Protein AF-A0A3M2BGF7-F1 (afdb_monomer)

Secondary structure (DSSP, 8-state):
-EEHHHHHHH-TTS--TT-EE-SSTTSPPEE---EE-----S-SSSPPPSS-B-----S--SS-------SS-HHHHHHHHHHHHHHH-TT-------HHHHHHHHTHHHHHHHHHHHHHHHHHHHHHHT-

pLDDT: mean 88.35, std 8.19, range [64.38, 97.69]

Solvent-accessible surface area (backbone atoms only — not comparable to full-atom values): 8223 Å² total; per-residue (Å²): 55,31,18,47,57,27,32,47,72,76,23,70,92,51,62,42,60,76,28,75,50,57,95,47,95,90,47,73,77,42,66,24,81,39,75,41,80,70,55,63,78,91,33,94,90,48,77,55,61,56,77,39,79,53,74,84,88,82,81,76,66,95,73,80,87,87,86,83,89,73,92,59,59,68,72,61,47,52,50,52,51,52,52,56,46,43,74,74,42,70,86,61,86,82,88,83,77,52,73,69,54,55,56,52,58,76,46,44,68,62,51,52,54,50,51,50,51,50,51,52,49,50,51,50,53,54,56,50,74,77,101

Radius of gyration: 22.57 Å; Cα contacts (8 Å, |Δi|>4): 96; chains: 1; bounding box: 52×48×57 Å

Foldseek 3Di:
DWEPLQQCVVPVVHPQQQDWDDPDPPGDIDGRNDYDHFDDDPAPPDDGPNTDDDDDDPPPDPDDDDDDDDPDDPVVVQVVVVVVCCVVPVPDDDDDDDPVVVVCVRCVVVVVVVVVVVVVVVVVVVVVVVD

Structure (mmCIF, N/CA/C/O backbone):
data_AF-A0A3M2BGF7-F1
#
_entry.id   AF-A0A3M2BGF7-F1
#
loop_
_atom_site.group_PDB
_atom_site.id
_atom_site.type_symbol
_atom_site.label_atom_id
_atom_site.label_alt_id
_atom_site.label_comp_id
_atom_site.label_asym_id
_atom_site.label_entity_id
_atom_site.label_seq_id
_atom_site.pdbx_PDB_ins_code
_atom_site.Cartn_x
_atom_site.Cartn_y
_atom_site.Cartn_z
_atom_site.occupancy
_atom_site.B_iso_or_equiv
_atom_site.auth_seq_id
_atom_site.auth_comp_id
_atom_site.auth_asym_id
_atom_site.auth_atom_id
_atom_site.pdbx_PDB_model_num
ATOM 1 N N . MET A 1 1 ? -11.388 -13.557 1.288 1.00 93.81 1 MET A N 1
ATOM 2 C CA . MET A 1 1 ? -11.340 -13.629 -0.195 1.00 93.81 1 MET A CA 1
ATOM 3 C C . MET A 1 1 ? -9.955 -14.088 -0.621 1.00 93.81 1 MET A C 1
ATOM 5 O O . MET A 1 1 ? -9.031 -13.981 0.180 1.00 93.81 1 MET A O 1
ATOM 9 N N . VAL A 1 2 ? -9.800 -14.590 -1.844 1.00 94.50 2 VAL A N 1
ATOM 10 C CA . VAL A 1 2 ? -8.516 -15.092 -2.373 1.00 94.50 2 VAL A CA 1
ATOM 11 C C . VAL A 1 2 ? -8.189 -14.471 -3.730 1.00 94.50 2 VAL A C 1
ATOM 13 O O . VAL A 1 2 ? -9.103 -14.074 -4.452 1.00 94.50 2 VAL A O 1
ATOM 16 N N . GLY A 1 3 ? -6.905 -14.386 -4.077 1.00 94.50 3 GLY A N 1
ATOM 17 C CA . GLY A 1 3 ? -6.464 -14.001 -5.423 1.00 94.50 3 GLY A CA 1
ATOM 18 C C . GLY A 1 3 ? -6.814 -15.059 -6.477 1.00 94.50 3 GLY A C 1
ATOM 19 O O . GLY A 1 3 ? -6.994 -16.236 -6.156 1.00 94.50 3 GLY A O 1
ATOM 20 N N . ALA A 1 4 ? -6.910 -14.655 -7.741 1.00 92.94 4 ALA A N 1
ATOM 21 C CA . ALA A 1 4 ? -7.283 -15.525 -8.853 1.00 92.94 4 ALA A CA 1
ATOM 22 C C . ALA A 1 4 ? -6.248 -16.633 -9.108 1.00 92.94 4 ALA A C 1
ATOM 24 O O . ALA A 1 4 ? -6.626 -17.763 -9.419 1.00 92.94 4 ALA A O 1
ATOM 25 N N . SER A 1 5 ? -4.957 -16.337 -8.953 1.00 91.81 5 SER A N 1
ATOM 26 C CA . SER A 1 5 ? -3.891 -17.339 -9.049 1.00 91.81 5 SER A CA 1
ATOM 27 C C . SER A 1 5 ? -3.960 -18.338 -7.898 1.00 91.81 5 SER A C 1
ATOM 29 O O . SER A 1 5 ? -3.947 -19.541 -8.148 1.00 91.81 5 SER A O 1
ATOM 31 N N . ALA A 1 6 ? -4.179 -17.859 -6.670 1.00 92.81 6 ALA A N 1
ATOM 32 C CA . ALA A 1 6 ? -4.355 -18.718 -5.501 1.00 92.81 6 ALA A CA 1
ATOM 33 C C . ALA A 1 6 ? -5.584 -19.630 -5.637 1.00 92.81 6 ALA A C 1
ATOM 35 O O . ALA A 1 6 ? -5.527 -20.807 -5.293 1.00 92.81 6 ALA A O 1
ATOM 36 N N . ALA A 1 7 ? -6.687 -19.101 -6.177 1.00 94.19 7 ALA A N 1
ATOM 37 C CA . ALA A 1 7 ? -7.894 -19.874 -6.437 1.00 94.19 7 ALA A CA 1
ATOM 38 C C . ALA A 1 7 ? -7.634 -21.030 -7.414 1.00 94.19 7 ALA A C 1
ATOM 40 O O . ALA A 1 7 ? -8.056 -22.148 -7.145 1.00 94.19 7 ALA A O 1
ATOM 41 N N . ARG A 1 8 ? -6.919 -20.776 -8.519 1.00 92.50 8 ARG A N 1
ATOM 42 C CA . ARG A 1 8 ? -6.576 -21.810 -9.512 1.00 92.50 8 ARG A CA 1
ATOM 43 C C . ARG A 1 8 ? -5.612 -22.861 -8.969 1.00 92.50 8 ARG A C 1
ATOM 45 O O . ARG A 1 8 ? -5.719 -24.020 -9.341 1.00 92.50 8 ARG A O 1
ATOM 52 N N . GLU A 1 9 ? -4.666 -22.454 -8.131 1.00 92.06 9 GLU A N 1
ATOM 53 C CA . GLU A 1 9 ? -3.651 -23.357 -7.581 1.00 92.06 9 GLU A CA 1
ATOM 54 C C . GLU A 1 9 ? -4.229 -24.280 -6.499 1.00 92.06 9 GLU A C 1
ATOM 56 O O . GLU A 1 9 ? -3.961 -25.478 -6.499 1.00 92.06 9 GLU A O 1
ATOM 61 N N . LEU A 1 10 ? -5.056 -23.736 -5.601 1.00 92.12 10 LEU A N 1
ATOM 62 C CA . LEU A 1 10 ? -5.621 -24.477 -4.468 1.00 92.12 10 LEU A CA 1
ATOM 63 C C . LEU A 1 10 ? -6.927 -25.211 -4.813 1.00 92.12 10 LEU A C 1
ATOM 65 O O . LEU A 1 10 ? -7.246 -26.217 -4.183 1.00 92.12 10 LEU A O 1
ATOM 69 N N . TRP A 1 11 ? -7.674 -24.725 -5.808 1.00 94.62 11 TRP A N 1
ATOM 70 C CA . TRP A 1 11 ? -8.932 -25.312 -6.281 1.00 94.62 11 TRP A CA 1
ATOM 71 C C . TRP A 1 11 ? -8.931 -25.453 -7.815 1.00 94.62 11 TRP A C 1
ATOM 73 O O . TRP A 1 11 ? -9.705 -24.773 -8.497 1.00 94.62 11 TRP A O 1
ATOM 83 N N . PRO A 1 12 ? -8.076 -26.328 -8.383 1.00 92.00 12 PRO A N 1
ATOM 84 C CA . PRO A 1 12 ? -7.918 -26.468 -9.836 1.00 92.00 12 PRO A CA 1
ATOM 85 C C . PRO A 1 12 ? -9.197 -26.932 -10.543 1.00 92.00 12 PRO A C 1
ATOM 87 O O . PRO A 1 12 ? -9.503 -26.464 -11.637 1.00 92.00 12 PRO A O 1
ATOM 90 N N . GLU A 1 13 ? -9.990 -27.776 -9.883 1.00 92.31 13 GLU A N 1
ATOM 91 C CA . GLU A 1 13 ? -11.290 -28.263 -10.372 1.00 92.31 13 GLU A CA 1
ATOM 92 C C . GLU A 1 13 ? -12.437 -27.254 -10.134 1.00 92.31 13 GLU A C 1
ATOM 94 O O . GLU A 1 13 ? -13.606 -27.541 -10.394 1.00 92.31 13 GLU A O 1
ATOM 99 N N . GLY A 1 14 ? -12.127 -26.062 -9.613 1.00 89.19 14 GLY A N 1
ATOM 100 C CA . GLY A 1 14 ? -13.106 -25.072 -9.174 1.00 89.19 14 GLY A CA 1
ATOM 101 C C . GLY A 1 14 ? -13.577 -25.276 -7.729 1.00 89.19 14 GLY A C 1
ATOM 102 O O . GLY A 1 14 ? -13.034 -26.074 -6.970 1.00 89.19 14 GLY A O 1
ATOM 103 N N . GLY A 1 15 ? -14.581 -24.494 -7.316 1.00 91.00 15 GLY A N 1
ATOM 104 C CA . GLY A 1 15 ? -15.097 -24.523 -5.937 1.00 91.00 15 GLY A CA 1
ATOM 105 C C . GLY A 1 15 ? -14.308 -23.666 -4.942 1.00 91.00 15 GLY A C 1
ATOM 106 O O . GLY A 1 15 ? -14.415 -23.868 -3.736 1.00 91.00 15 GLY A O 1
ATOM 107 N N . ALA A 1 16 ? -13.531 -22.693 -5.433 1.00 93.38 16 ALA A N 1
ATOM 108 C CA . ALA A 1 16 ? -12.822 -21.757 -4.567 1.00 93.38 16 ALA A CA 1
ATOM 109 C C . ALA A 1 16 ? -13.787 -20.991 -3.650 1.00 93.38 16 ALA A C 1
ATOM 111 O O . ALA A 1 16 ? -13.537 -20.903 -2.457 1.00 93.38 16 ALA A O 1
ATOM 112 N N . VAL A 1 17 ? -14.907 -20.472 -4.170 1.00 96.06 17 VAL A N 1
ATOM 113 C CA . VAL A 1 17 ? -15.951 -19.852 -3.333 1.00 96.06 17 VAL A CA 1
ATOM 114 C C . VAL A 1 17 ? -16.711 -20.939 -2.570 1.00 96.06 17 VAL A C 1
ATOM 116 O O . VAL A 1 17 ? -17.171 -21.901 -3.179 1.00 96.06 17 VAL A O 1
ATOM 119 N N . GLY A 1 18 ? -16.829 -20.791 -1.250 1.00 94.31 18 GLY A N 1
ATOM 120 C CA . GLY A 1 18 ? -17.328 -21.827 -0.336 1.00 94.31 18 GLY A CA 1
ATOM 121 C C . GLY A 1 18 ? -16.251 -22.820 0.126 1.00 94.31 18 GLY A C 1
ATOM 122 O O . GLY A 1 18 ? -16.474 -23.590 1.062 1.00 94.31 18 GLY A O 1
ATOM 123 N N . GLY A 1 19 ? -15.062 -22.785 -0.486 1.00 93.38 19 GLY A N 1
ATOM 124 C CA . GLY A 1 19 ? -13.895 -23.539 -0.038 1.00 93.38 19 GLY A CA 1
ATOM 125 C C . GLY A 1 19 ? -13.423 -23.087 1.347 1.00 93.38 19 GLY A C 1
ATOM 126 O O . GLY A 1 19 ? -13.659 -21.951 1.763 1.00 93.38 19 GLY A O 1
ATOM 127 N N . ARG A 1 20 ? -12.741 -23.976 2.079 1.00 92.69 20 ARG A N 1
ATOM 128 C CA . ARG A 1 20 ? -12.249 -23.701 3.438 1.00 92.69 20 ARG A CA 1
ATOM 129 C C . ARG A 1 20 ? -10.726 -23.657 3.501 1.00 92.69 20 ARG A C 1
ATOM 131 O O . ARG A 1 20 ? -10.051 -24.443 2.846 1.00 92.69 20 ARG A O 1
ATOM 138 N N . LEU A 1 21 ? -10.206 -22.758 4.329 1.00 91.12 21 LEU A N 1
ATOM 139 C CA . LEU A 1 21 ? -8.782 -22.524 4.579 1.00 91.12 21 LEU A CA 1
ATOM 140 C C . LEU A 1 21 ? -8.560 -22.281 6.080 1.00 91.12 21 LEU A C 1
ATOM 142 O O . LEU A 1 21 ? -9.395 -21.657 6.726 1.00 91.12 21 LEU A O 1
ATOM 146 N N . ARG A 1 22 ? -7.420 -22.712 6.624 1.00 90.50 22 ARG A N 1
ATOM 147 C CA . ARG A 1 22 ? -6.905 -22.270 7.934 1.00 90.50 22 ARG A CA 1
ATOM 148 C C . ARG A 1 22 ? -5.422 -21.923 7.797 1.00 90.50 22 ARG A C 1
ATOM 150 O O . ARG A 1 22 ? -4.728 -22.615 7.052 1.00 90.50 22 ARG A O 1
ATOM 157 N N . PHE A 1 23 ? -4.937 -20.879 8.471 1.00 85.69 23 PHE A N 1
ATOM 158 C CA . PHE A 1 23 ? -3.527 -20.463 8.357 1.00 85.69 23 PHE A CA 1
ATOM 159 C C . PHE A 1 23 ? -2.610 -21.173 9.355 1.00 85.69 23 PHE A C 1
ATOM 161 O O . PHE A 1 23 ? -1.410 -21.291 9.113 1.00 85.69 23 PHE A O 1
ATOM 168 N N . SER A 1 24 ? -3.168 -21.699 10.443 1.00 87.44 24 SER A N 1
ATOM 169 C CA . SER A 1 24 ? -2.462 -22.544 11.401 1.00 87.44 24 SER A CA 1
ATOM 170 C C . SER A 1 24 ? -3.378 -23.655 11.914 1.00 87.44 24 SER A C 1
ATOM 172 O O . SER A 1 24 ? -4.599 -23.601 11.760 1.00 87.44 24 SER A O 1
ATOM 174 N N . GLU A 1 25 ? -2.806 -24.702 12.513 1.00 90.38 25 GLU A N 1
ATOM 175 C CA . GLU A 1 25 ? -3.606 -25.818 13.034 1.00 90.38 25 GLU A CA 1
ATOM 176 C C . GLU A 1 25 ? -4.534 -25.412 14.183 1.00 90.38 25 GLU A C 1
ATOM 178 O O . GLU A 1 25 ? -5.591 -26.021 14.354 1.00 90.38 25 GLU A O 1
ATOM 183 N N . ASN A 1 26 ? -4.146 -24.368 14.918 1.00 89.25 26 ASN A N 1
ATOM 184 C CA . ASN A 1 26 ? -4.857 -23.842 16.080 1.00 89.25 26 ASN A CA 1
ATOM 185 C C . ASN A 1 26 ? -5.890 -22.765 15.718 1.00 89.25 26 ASN A C 1
ATOM 187 O O . ASN A 1 26 ? -6.578 -22.259 16.603 1.00 89.25 26 ASN A O 1
ATOM 191 N N . GLU A 1 27 ? -5.999 -22.398 14.442 1.00 86.94 27 GLU A N 1
ATOM 192 C CA . GLU A 1 27 ? -6.977 -21.424 13.972 1.00 86.94 27 GLU A CA 1
ATOM 193 C C . GLU A 1 27 ? -8.259 -22.096 13.466 1.00 86.94 27 GLU A C 1
ATOM 195 O O . GLU A 1 27 ? -8.216 -23.187 12.883 1.00 86.94 27 GLU A O 1
ATOM 200 N N . PRO A 1 28 ? -9.420 -21.442 13.651 1.00 90.38 28 PRO A N 1
ATOM 201 C CA . PRO A 1 28 ? -10.665 -21.917 13.075 1.00 90.38 28 PRO A CA 1
ATOM 202 C C . PRO A 1 28 ? -10.598 -21.890 11.544 1.00 90.38 28 PRO A C 1
ATOM 204 O O . PRO A 1 28 ? -9.920 -21.064 10.934 1.00 90.38 28 PRO A O 1
ATOM 207 N N . TRP A 1 29 ? -11.357 -22.783 10.912 1.00 93.25 29 TRP A N 1
ATOM 208 C CA . TRP A 1 29 ? -11.535 -22.757 9.464 1.00 93.25 29 TRP A CA 1
ATOM 209 C C . TRP A 1 29 ? -12.251 -21.476 9.030 1.00 93.25 29 TRP A C 1
ATOM 211 O O . TRP A 1 29 ? -13.346 -21.179 9.504 1.00 93.25 29 TRP A O 1
ATOM 221 N N . GLY A 1 30 ? -11.650 -20.758 8.087 1.00 93.06 30 GLY A N 1
ATOM 222 C CA . GLY A 1 30 ? -12.270 -19.667 7.349 1.00 93.06 30 GLY A CA 1
ATOM 223 C C . GLY A 1 30 ? -12.857 -20.153 6.027 1.00 93.06 30 GLY A C 1
ATOM 224 O O . GLY A 1 30 ? -12.330 -21.071 5.398 1.00 93.06 30 GLY A O 1
ATOM 225 N N . GLU A 1 31 ? -13.941 -19.516 5.594 1.00 95.19 31 GLU A N 1
ATOM 226 C CA . GLU A 1 31 ? -14.561 -19.761 4.293 1.00 95.19 31 GLU A CA 1
ATOM 227 C C . GLU A 1 31 ? -14.131 -18.699 3.277 1.00 95.19 31 GLU A C 1
ATOM 229 O O . GLU A 1 31 ? -14.070 -17.495 3.555 1.00 95.19 31 GLU A O 1
ATOM 234 N N . VAL A 1 32 ? -13.843 -19.142 2.061 1.00 96.19 32 VAL A N 1
ATOM 235 C CA . VAL A 1 32 ? -13.563 -18.258 0.940 1.00 96.19 32 VAL A CA 1
ATOM 236 C C . VAL A 1 32 ? -14.881 -17.715 0.392 1.00 96.19 32 VAL A C 1
ATOM 238 O O . VAL A 1 32 ? -15.608 -18.383 -0.331 1.00 96.19 32 VAL A O 1
ATOM 241 N N . VAL A 1 33 ? -15.162 -16.451 0.692 1.00 96.38 33 VAL A N 1
ATOM 242 C CA . VAL A 1 33 ? -16.396 -15.765 0.257 1.00 96.38 33 VAL A CA 1
ATOM 243 C C . VAL A 1 33 ? -16.318 -15.133 -1.140 1.00 96.38 33 VAL A C 1
ATOM 245 O O . VAL A 1 33 ? -17.278 -14.532 -1.607 1.00 96.38 33 VAL A O 1
ATOM 248 N N . GLY A 1 34 ? -15.162 -15.199 -1.804 1.00 95.12 34 GLY A N 1
ATOM 249 C CA . GLY A 1 34 ? -14.967 -14.549 -3.098 1.00 95.12 34 GLY A CA 1
ATOM 250 C C . GLY A 1 34 ? -13.540 -14.644 -3.625 1.00 95.12 34 GLY A C 1
ATOM 251 O O . GLY A 1 34 ? -12.590 -14.802 -2.849 1.00 95.12 34 GLY A O 1
ATOM 252 N N . VAL A 1 35 ? -13.419 -14.506 -4.945 1.00 95.56 35 VAL A N 1
ATOM 253 C CA . VAL A 1 35 ? -12.155 -14.467 -5.689 1.00 95.56 35 VAL A CA 1
ATOM 254 C C . VAL A 1 35 ? -11.985 -13.076 -6.295 1.00 95.56 35 VAL A C 1
ATOM 256 O O . VAL A 1 35 ? -12.923 -12.537 -6.881 1.00 95.56 35 VAL A O 1
ATOM 259 N N . VAL A 1 36 ? -10.799 -12.495 -6.148 1.00 95.00 36 VAL A N 1
ATOM 260 C CA . VAL A 1 36 ? -10.441 -11.177 -6.690 1.00 95.00 36 VAL A CA 1
ATOM 261 C C . VAL A 1 36 ? -9.269 -11.299 -7.662 1.00 95.00 36 VAL A C 1
ATOM 263 O O . VAL A 1 36 ? -8.541 -12.289 -7.642 1.00 95.00 36 VAL A O 1
ATOM 266 N N . GLY A 1 37 ? -9.091 -10.305 -8.535 1.00 91.69 37 GLY A N 1
ATOM 267 C CA . GLY A 1 37 ? -7.935 -10.255 -9.433 1.00 91.69 37 GLY A CA 1
ATOM 268 C C . GLY A 1 37 ? -6.616 -10.187 -8.659 1.00 91.69 37 GLY A C 1
ATOM 269 O O . GLY A 1 37 ? -6.562 -9.599 -7.579 1.00 91.69 37 GLY A O 1
ATOM 270 N N . ASP A 1 38 ? -5.567 -10.792 -9.215 1.00 90.19 38 ASP A N 1
ATOM 271 C CA . ASP A 1 38 ? -4.239 -10.781 -8.602 1.00 90.19 38 ASP A CA 1
ATOM 272 C C . ASP A 1 38 ? -3.658 -9.359 -8.587 1.00 90.19 38 ASP A C 1
ATOM 274 O O . ASP A 1 38 ? -3.809 -8.608 -9.555 1.00 90.19 38 ASP A O 1
ATOM 278 N N . VAL A 1 39 ? -2.972 -8.993 -7.500 1.00 86.75 39 VAL A N 1
ATOM 279 C CA . VAL A 1 39 ? -2.237 -7.722 -7.411 1.00 86.75 39 VAL A CA 1
ATOM 280 C C . VAL A 1 39 ? -0.729 -7.943 -7.400 1.00 86.75 39 VAL A C 1
ATOM 282 O O . VAL A 1 39 ? -0.223 -8.966 -6.933 1.00 86.75 39 VAL A O 1
ATOM 285 N N . LEU A 1 40 ? 0.001 -6.951 -7.902 1.00 81.69 40 LEU A N 1
ATOM 286 C CA . LEU A 1 40 ? 1.459 -6.908 -7.866 1.00 81.69 40 LEU A CA 1
ATOM 287 C C . LEU A 1 40 ? 1.908 -6.354 -6.512 1.00 81.69 40 LEU A C 1
ATOM 289 O O . LEU A 1 40 ? 1.992 -5.143 -6.313 1.00 81.69 40 LEU A O 1
ATOM 293 N N . GLN A 1 41 ? 2.116 -7.256 -5.553 1.00 75.00 41 GLN A N 1
ATOM 294 C CA . GLN A 1 41 ? 2.361 -6.892 -4.157 1.00 75.00 41 GLN A CA 1
ATOM 295 C C . GLN A 1 41 ? 3.828 -6.534 -3.869 1.00 75.00 41 GLN A C 1
ATOM 297 O O . GLN A 1 41 ? 4.083 -5.698 -3.003 1.00 75.00 41 GLN A O 1
ATOM 302 N N . GLN A 1 42 ? 4.786 -7.173 -4.551 1.00 70.31 42 GLN A N 1
ATOM 303 C CA . GLN A 1 42 ? 6.224 -7.002 -4.277 1.00 70.31 42 GLN A CA 1
ATOM 304 C C . GLN A 1 42 ? 6.899 -5.954 -5.172 1.00 70.31 42 GLN A C 1
ATOM 306 O O . GLN A 1 42 ? 7.841 -5.291 -4.744 1.00 70.31 42 GLN A O 1
ATOM 311 N N . GLY A 1 43 ? 6.342 -5.709 -6.354 1.00 69.00 43 GLY A N 1
ATOM 312 C CA . GLY A 1 43 ? 6.858 -4.737 -7.302 1.00 69.00 43 GLY A CA 1
ATOM 313 C C . GLY A 1 43 ? 6.153 -4.870 -8.642 1.00 69.00 43 GLY A C 1
ATOM 314 O O . GLY A 1 43 ? 5.444 -5.841 -8.885 1.00 69.00 43 GLY A O 1
ATOM 315 N N . LEU A 1 44 ? 6.340 -3.882 -9.516 1.00 65.88 44 LEU A N 1
ATOM 316 C CA . LEU A 1 44 ? 5.790 -3.915 -10.877 1.00 65.88 44 LEU A CA 1
ATOM 317 C C . LEU A 1 44 ? 6.536 -4.889 -11.802 1.00 65.88 44 LEU A C 1
ATOM 319 O O . LEU A 1 44 ? 5.989 -5.267 -12.832 1.00 65.88 44 LEU A O 1
ATOM 323 N N . ASP A 1 45 ? 7.767 -5.251 -11.437 1.00 65.75 45 ASP A N 1
ATOM 324 C CA . ASP A 1 45 ? 8.639 -6.151 -12.198 1.00 65.75 45 ASP A CA 1
ATOM 325 C C . ASP A 1 45 ? 8.610 -7.596 -11.653 1.00 65.75 45 ASP A C 1
ATOM 327 O O . ASP A 1 45 ? 9.241 -8.477 -12.233 1.00 65.75 45 ASP A O 1
ATOM 331 N N . ASP A 1 46 ? 7.881 -7.843 -10.557 1.00 64.50 46 ASP A N 1
ATOM 332 C CA . ASP A 1 46 ? 7.742 -9.170 -9.956 1.00 64.50 46 ASP A CA 1
ATOM 333 C C . ASP A 1 46 ? 6.499 -9.888 -10.484 1.00 64.50 46 ASP A C 1
ATOM 335 O O 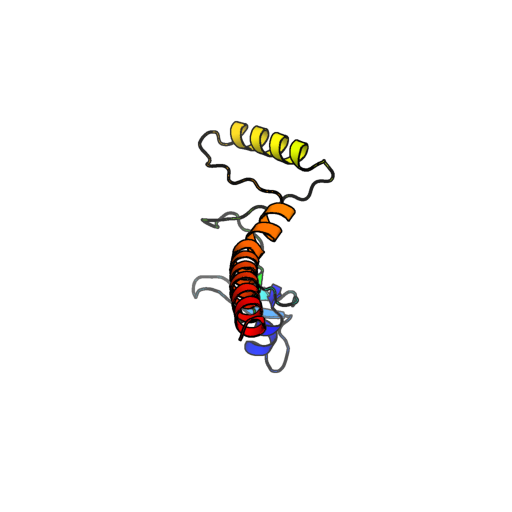. ASP A 1 46 ? 5.466 -9.268 -10.756 1.00 64.50 46 ASP A O 1
ATOM 339 N N . ASP A 1 47 ? 6.570 -11.218 -10.560 1.00 67.12 47 ASP A N 1
ATOM 340 C CA . ASP A 1 47 ? 5.378 -12.031 -10.777 1.00 67.12 47 ASP A CA 1
ATOM 341 C C . ASP A 1 47 ? 4.358 -11.774 -9.651 1.00 67.12 47 ASP A C 1
ATOM 343 O O . ASP A 1 47 ? 4.743 -11.613 -8.482 1.00 67.12 47 ASP A O 1
ATOM 347 N N . PRO A 1 48 ? 3.044 -11.760 -9.955 1.00 64.38 48 PRO A N 1
ATOM 348 C CA . PRO A 1 48 ? 2.023 -11.647 -8.926 1.00 64.38 48 PRO A CA 1
ATOM 349 C C . PRO A 1 48 ? 2.267 -12.695 -7.843 1.00 64.38 48 PRO A C 1
ATOM 351 O O . PRO A 1 48 ? 2.493 -13.870 -8.142 1.00 64.38 48 PRO A O 1
ATOM 354 N N . THR A 1 49 ? 2.215 -12.284 -6.573 1.00 69.94 49 THR A N 1
ATOM 355 C CA . THR A 1 49 ? 2.368 -13.221 -5.455 1.00 69.94 49 THR A CA 1
ATOM 356 C C . THR A 1 49 ? 1.365 -14.360 -5.643 1.00 69.94 49 THR A C 1
ATOM 358 O O . THR A 1 49 ? 0.165 -14.098 -5.686 1.00 69.94 49 THR A O 1
ATOM 361 N N . ARG A 1 50 ? 1.845 -15.603 -5.798 1.00 70.62 50 ARG A N 1
ATOM 362 C CA . ARG A 1 50 ? 0.995 -16.742 -6.198 1.00 70.62 50 ARG A CA 1
ATOM 363 C C . ARG A 1 50 ? -0.133 -17.025 -5.212 1.00 70.62 50 ARG A C 1
ATOM 365 O O . ARG A 1 50 ? -1.253 -17.312 -5.622 1.00 70.62 50 ARG A O 1
ATOM 372 N N . LEU A 1 51 ? 0.146 -16.877 -3.919 1.00 86.19 51 LEU A N 1
ATOM 373 C CA . LEU A 1 51 ? -0.811 -17.113 -2.844 1.00 86.19 51 LEU A CA 1
ATOM 374 C C . LEU A 1 51 ? -1.163 -15.796 -2.149 1.00 86.19 51 LEU A C 1
ATOM 376 O O . LEU A 1 51 ? -0.403 -15.289 -1.325 1.00 86.19 51 LEU A O 1
ATOM 380 N N . GLN A 1 52 ? -2.323 -15.240 -2.501 1.00 89.31 52 GLN A N 1
ATOM 381 C CA . GLN A 1 52 ? -2.862 -14.009 -1.922 1.00 89.31 52 GLN A CA 1
ATOM 382 C C . GLN A 1 52 ? -4.180 -14.285 -1.207 1.00 89.31 52 GLN A C 1
ATOM 384 O O . GLN A 1 52 ? -5.127 -14.816 -1.794 1.00 89.31 52 GLN A O 1
ATOM 3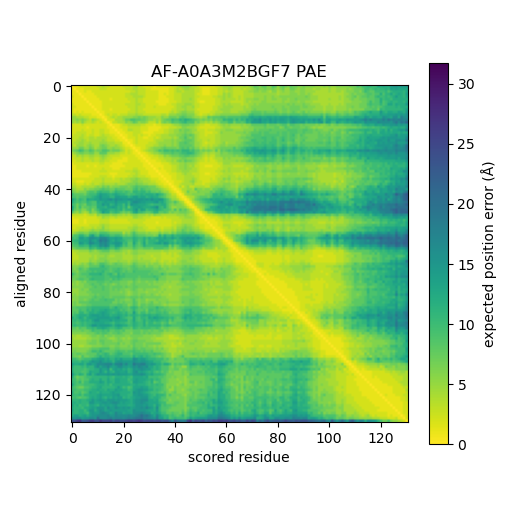89 N N . PHE A 1 53 ? -4.247 -13.863 0.054 1.00 91.12 53 PHE A N 1
ATOM 390 C CA . PHE A 1 53 ? -5.418 -13.996 0.909 1.00 91.12 53 PHE A CA 1
ATOM 391 C C . PHE A 1 53 ? -5.799 -12.631 1.474 1.00 91.12 53 PHE A C 1
ATOM 393 O O . PHE A 1 53 ? -4.951 -11.877 1.946 1.00 91.12 53 PHE A O 1
ATOM 400 N N . TYR A 1 54 ? -7.093 -12.336 1.449 1.00 91.19 54 TYR A N 1
ATOM 401 C CA . TYR A 1 54 ? -7.664 -11.114 1.997 1.00 91.19 54 TYR A CA 1
ATOM 402 C C . TYR A 1 54 ? -8.576 -11.487 3.153 1.00 91.19 54 TYR A C 1
ATOM 404 O O . TYR A 1 54 ? -9.636 -12.096 2.950 1.00 91.19 54 TYR A O 1
ATOM 412 N N . VAL A 1 55 ? -8.144 -11.118 4.352 1.00 90.38 55 VAL A N 1
ATOM 413 C CA . VAL A 1 55 ? -8.854 -11.361 5.605 1.00 90.38 55 VAL A CA 1
ATOM 414 C C . VAL A 1 55 ? -9.322 -10.034 6.207 1.00 90.38 55 VAL A C 1
ATOM 416 O O . VAL A 1 55 ? -8.659 -9.011 6.004 1.00 90.38 55 VAL A O 1
ATOM 419 N N . PRO A 1 56 ? -10.463 -10.013 6.917 1.00 88.69 56 PRO A N 1
ATOM 420 C CA . PRO A 1 56 ? -10.867 -8.849 7.691 1.00 88.69 56 PRO A CA 1
ATOM 421 C C . PRO A 1 56 ? -9.780 -8.463 8.695 1.00 88.69 56 PRO A C 1
ATOM 423 O O . PRO A 1 56 ? -9.157 -9.327 9.306 1.00 88.69 56 PRO A O 1
ATOM 426 N N . PHE A 1 57 ? -9.557 -7.162 8.862 1.00 87.50 57 PHE A N 1
ATOM 427 C CA . PHE A 1 57 ? -8.617 -6.667 9.858 1.00 87.50 57 PHE A CA 1
ATOM 428 C C . PHE A 1 57 ? -9.195 -6.866 11.265 1.00 87.50 57 PHE A C 1
ATOM 430 O O . PHE A 1 57 ? -10.275 -6.360 11.562 1.00 87.50 57 PHE A O 1
ATOM 437 N N . ASP A 1 58 ? -8.470 -7.586 12.119 1.00 84.56 58 ASP A N 1
ATOM 438 C CA . ASP A 1 58 ? -8.871 -7.958 13.483 1.00 84.56 58 ASP A CA 1
ATOM 439 C C . ASP A 1 58 ? -8.214 -7.092 14.575 1.00 84.56 58 ASP A C 1
ATOM 441 O O . ASP A 1 58 ? -8.486 -7.266 15.761 1.00 84.56 58 ASP A O 1
ATOM 445 N N . GLY A 1 59 ? -7.350 -6.148 14.186 1.00 78.88 59 GLY A N 1
ATOM 446 C CA . GLY A 1 59 ? -6.613 -5.284 15.109 1.00 78.88 59 GLY A CA 1
ATOM 447 C C . GLY A 1 59 ? -5.333 -5.893 15.689 1.00 78.88 59 GLY A C 1
ATOM 448 O O . GLY A 1 59 ? -4.604 -5.186 16.380 1.00 78.88 59 GLY A O 1
ATOM 449 N N . LEU A 1 60 ? -5.012 -7.158 15.394 1.00 71.00 60 LEU A N 1
ATOM 450 C CA . LEU A 1 60 ? -3.868 -7.869 15.984 1.00 71.00 60 LEU A CA 1
ATOM 451 C C . LEU A 1 60 ? -2.590 -7.789 15.137 1.00 71.00 60 LEU A C 1
ATOM 453 O O . LEU A 1 60 ? -1.526 -8.258 15.554 1.00 71.00 60 LEU A O 1
ATOM 457 N N . ALA A 1 61 ? -2.650 -7.184 13.949 1.00 75.12 61 ALA A N 1
ATOM 458 C CA . ALA A 1 61 ? -1.479 -7.083 13.090 1.00 75.12 61 ALA A CA 1
ATOM 459 C C . ALA A 1 61 ? -0.394 -6.196 13.727 1.00 75.12 61 ALA A C 1
ATOM 461 O O . ALA A 1 61 ? -0.571 -4.993 13.906 1.00 75.12 61 ALA A O 1
ATOM 462 N N . ARG A 1 62 ? 0.793 -6.772 13.972 1.00 68.25 62 ARG A N 1
ATOM 463 C CA . ARG A 1 62 ? 1.967 -6.040 14.498 1.00 68.25 62 ARG A CA 1
ATOM 464 C C . ARG A 1 62 ? 2.433 -4.891 13.596 1.00 68.25 62 ARG A C 1
ATOM 466 O O . ARG A 1 62 ? 3.176 -4.025 14.050 1.00 68.25 62 ARG A O 1
ATOM 473 N N . ARG A 1 63 ? 2.073 -4.917 12.309 1.00 76.31 63 ARG A N 1
ATOM 474 C CA . ARG A 1 63 ? 2.361 -3.871 11.319 1.00 76.31 63 ARG A CA 1
ATOM 475 C C . ARG A 1 63 ? 1.169 -3.749 10.381 1.00 76.31 63 ARG A C 1
ATOM 477 O O . ARG A 1 63 ? 0.795 -4.730 9.746 1.00 76.31 63 ARG A O 1
ATOM 484 N N . ALA A 1 64 ? 0.618 -2.548 10.265 1.00 81.25 64 ALA A N 1
ATOM 485 C CA . ALA A 1 64 ? -0.464 -2.247 9.340 1.00 81.25 64 ALA A CA 1
ATOM 486 C C . ALA A 1 64 ? -0.162 -0.948 8.592 1.00 81.25 64 ALA A C 1
ATOM 488 O O . ALA A 1 64 ? 0.340 0.015 9.170 1.00 81.25 64 ALA A O 1
ATOM 489 N N . ASN A 1 65 ? -0.481 -0.925 7.299 1.00 86.31 65 ASN A N 1
ATOM 490 C CA . ASN A 1 65 ? -0.550 0.310 6.530 1.00 86.31 65 ASN A CA 1
ATOM 491 C C . ASN A 1 65 ? -2.015 0.726 6.447 1.00 86.31 65 ASN A C 1
ATOM 493 O O . ASN A 1 65 ? -2.865 -0.082 6.076 1.00 86.31 65 ASN A O 1
ATOM 497 N N . VAL A 1 66 ? -2.304 1.984 6.765 1.00 88.56 66 VAL A N 1
ATOM 498 C CA . VAL A 1 66 ? -3.663 2.527 6.702 1.00 88.56 66 VAL A CA 1
ATOM 499 C C . VAL A 1 66 ? -3.788 3.413 5.474 1.00 88.56 66 VAL A C 1
ATOM 501 O O . VAL A 1 66 ? -2.988 4.324 5.262 1.00 88.56 66 VAL A O 1
ATOM 504 N N . VAL A 1 67 ? -4.812 3.151 4.665 1.00 92.00 67 VAL A N 1
ATOM 505 C CA . VAL A 1 67 ? -5.133 3.953 3.484 1.00 92.00 67 VAL A CA 1
ATOM 506 C C . VAL A 1 67 ? -6.370 4.786 3.780 1.00 92.00 67 VAL A C 1
ATOM 508 O O . VAL A 1 67 ? -7.429 4.251 4.094 1.00 92.00 67 VAL A O 1
ATOM 511 N N . VAL A 1 68 ? -6.240 6.105 3.648 1.00 93.00 6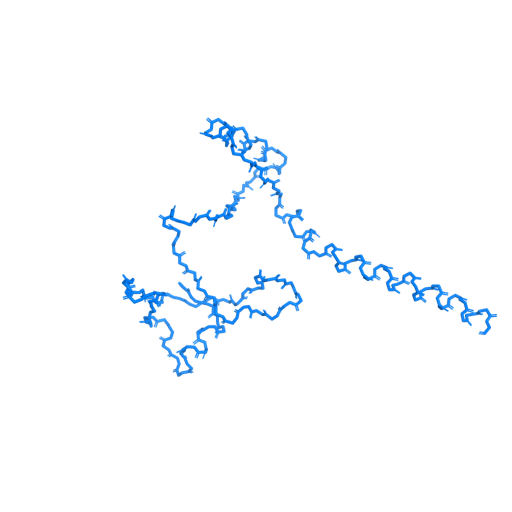8 VAL A N 1
ATOM 512 C CA . VAL A 1 68 ? -7.337 7.053 3.862 1.00 93.00 68 VAL A CA 1
ATOM 513 C C . VAL A 1 68 ? -7.746 7.652 2.523 1.00 93.00 68 VAL A C 1
ATOM 515 O O . VAL A 1 68 ? -6.937 8.275 1.834 1.00 93.00 68 VAL A O 1
ATOM 518 N N . ARG A 1 69 ? -9.019 7.487 2.159 1.00 93.44 69 ARG A N 1
ATOM 519 C CA . ARG A 1 69 ? -9.624 8.166 1.010 1.00 93.44 69 ARG A CA 1
ATOM 520 C C . ARG A 1 69 ? -10.311 9.436 1.501 1.00 93.44 69 ARG A C 1
ATOM 522 O O . ARG A 1 69 ? -11.194 9.364 2.346 1.00 93.44 69 ARG A O 1
ATOM 529 N N . SER A 1 70 ? -9.913 10.581 0.958 1.00 91.75 70 SER A N 1
ATOM 530 C CA . SER A 1 70 ? -10.477 11.889 1.301 1.00 91.75 70 SER A CA 1
ATOM 531 C C . SER A 1 70 ? -10.825 12.673 0.039 1.00 91.75 70 SER A C 1
ATOM 533 O O . SER A 1 70 ? -10.148 12.535 -0.980 1.00 91.75 70 SER A O 1
ATOM 535 N N . SER A 1 71 ? -11.879 13.486 0.112 1.00 93.81 71 SER A N 1
ATOM 536 C CA . SER A 1 71 ? -12.247 14.471 -0.914 1.00 93.81 71 SER A CA 1
ATOM 537 C C . SER A 1 71 ? -11.502 15.802 -0.752 1.00 93.81 71 SER A C 1
ATOM 539 O O . SER A 1 71 ? -11.531 16.630 -1.659 1.00 93.81 71 SER A O 1
ATOM 541 N N . ALA A 1 72 ? -10.826 16.019 0.382 1.00 93.38 72 ALA A N 1
ATOM 542 C CA . ALA A 1 72 ? -10.054 17.230 0.629 1.00 93.38 72 ALA A CA 1
ATOM 543 C C . ALA A 1 72 ? -8.745 17.247 -0.185 1.00 93.38 72 ALA A C 1
ATOM 545 O O . ALA A 1 72 ? -8.168 16.188 -0.459 1.00 93.38 72 ALA A O 1
ATOM 546 N N . PRO A 1 73 ? -8.211 18.439 -0.516 1.00 92.81 73 PRO A N 1
ATOM 547 C CA . PRO A 1 73 ? -6.899 18.554 -1.138 1.00 92.81 73 PRO A CA 1
ATOM 548 C C . PRO A 1 73 ? -5.816 17.852 -0.300 1.00 92.81 73 PRO A C 1
ATOM 550 O O . PRO A 1 73 ? -5.827 17.976 0.931 1.00 92.81 73 PRO A O 1
ATOM 553 N N . PRO A 1 74 ? -4.838 17.167 -0.926 1.00 91.25 74 PRO A N 1
ATOM 554 C CA . PRO A 1 74 ? -3.863 16.358 -0.196 1.00 91.25 74 PRO A CA 1
ATOM 555 C C . PRO A 1 74 ? -3.103 17.097 0.920 1.00 91.25 74 PRO A C 1
ATOM 557 O O . PRO A 1 74 ? -2.986 16.525 2.003 1.00 91.25 74 PRO A O 1
ATOM 560 N N . PRO A 1 75 ? -2.642 18.356 0.744 1.00 91.25 75 PRO A N 1
ATOM 561 C CA . PRO A 1 75 ? -1.962 19.080 1.821 1.00 91.25 75 PRO A CA 1
ATOM 562 C C . PRO A 1 75 ? -2.848 19.290 3.055 1.00 91.25 75 PRO A C 1
ATOM 564 O O . PRO A 1 75 ? -2.390 19.122 4.184 1.00 91.25 75 PRO A O 1
ATOM 567 N N . ALA A 1 76 ? -4.128 19.610 2.849 1.00 93.31 76 ALA A N 1
ATOM 568 C CA . ALA A 1 76 ? -5.081 19.812 3.936 1.00 93.31 76 ALA A CA 1
ATOM 569 C C . ALA A 1 76 ? -5.384 18.492 4.662 1.00 93.31 76 ALA A C 1
ATOM 571 O O . ALA A 1 76 ? -5.350 18.440 5.891 1.00 93.31 76 ALA A O 1
ATOM 572 N N . ALA A 1 77 ? -5.602 17.409 3.907 1.00 93.88 77 ALA A N 1
ATOM 573 C CA . ALA A 1 77 ? -5.850 16.082 4.467 1.00 93.88 77 ALA A CA 1
ATOM 574 C C . ALA A 1 77 ? -4.658 15.564 5.291 1.00 93.88 77 ALA A C 1
ATOM 576 O O . ALA A 1 77 ? -4.848 15.048 6.391 1.00 93.88 77 ALA A O 1
ATOM 577 N N . LEU A 1 78 ? -3.428 15.735 4.793 1.00 92.50 78 LEU A N 1
ATOM 578 C CA . LEU A 1 78 ? -2.214 15.315 5.498 1.00 92.50 78 LEU A CA 1
ATOM 579 C C . LEU A 1 78 ? -2.005 16.088 6.802 1.00 92.50 78 LEU A C 1
ATOM 581 O O . LEU A 1 78 ? -1.644 15.485 7.812 1.00 92.50 78 LEU A O 1
ATOM 585 N N . THR A 1 79 ? -2.245 17.402 6.798 1.00 92.94 79 THR A N 1
ATOM 586 C CA . THR A 1 79 ? -2.160 18.224 8.013 1.00 92.94 79 THR A CA 1
ATOM 587 C C . THR A 1 79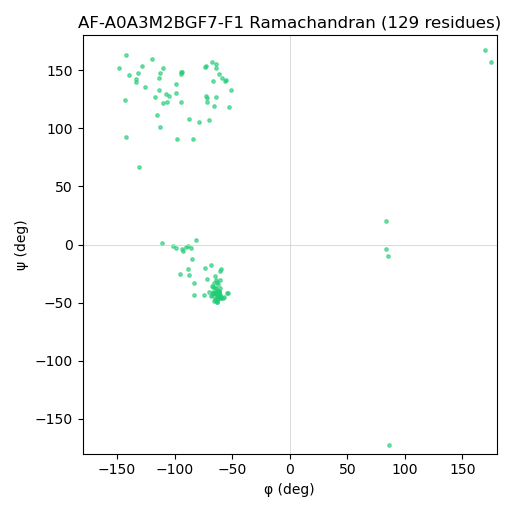 ? -3.199 17.788 9.041 1.00 92.94 79 THR A C 1
ATOM 589 O O . THR A 1 79 ? -2.842 17.558 10.194 1.00 92.94 79 THR A O 1
ATOM 592 N N . ALA A 1 80 ? -4.455 17.592 8.626 1.00 92.69 80 ALA A N 1
ATOM 593 C CA . ALA A 1 80 ? -5.520 17.130 9.514 1.00 92.69 80 ALA A CA 1
ATOM 594 C C . ALA A 1 80 ? -5.205 15.755 10.132 1.00 92.69 80 ALA A C 1
ATOM 596 O O . ALA A 1 80 ? -5.307 15.590 11.347 1.00 92.69 80 ALA A O 1
ATOM 597 N N . LEU A 1 81 ? -4.747 14.796 9.318 1.00 92.94 81 LEU A N 1
ATOM 598 C CA . LEU A 1 81 ? -4.334 13.470 9.790 1.00 92.94 81 LEU A CA 1
ATOM 599 C C . LEU A 1 81 ? -3.163 13.553 10.769 1.00 92.94 81 LEU A C 1
ATOM 601 O O . LEU A 1 81 ? -3.190 12.911 11.814 1.00 92.94 81 LEU A O 1
ATOM 605 N N . ARG A 1 82 ? -2.142 14.362 10.466 1.00 92.06 82 ARG A N 1
ATOM 606 C CA . ARG A 1 82 ? -0.986 14.533 11.352 1.00 92.06 82 ARG A CA 1
ATOM 607 C C . ARG A 1 82 ? -1.394 15.109 12.707 1.00 92.06 82 ARG A C 1
ATOM 609 O O . ARG A 1 82 ? -0.899 14.628 13.721 1.00 92.06 82 ARG A O 1
ATOM 616 N N . THR A 1 83 ? -2.274 16.108 12.732 1.00 92.75 83 THR A N 1
ATOM 617 C CA . THR A 1 83 ? -2.775 16.692 13.984 1.00 92.75 83 THR A CA 1
ATOM 618 C C . THR A 1 83 ? -3.560 15.665 14.793 1.00 92.75 83 THR A C 1
ATOM 620 O O . THR A 1 83 ? -3.254 15.473 15.965 1.00 92.75 83 THR A O 1
ATOM 623 N N . ALA A 1 84 ? -4.505 14.960 14.163 1.00 92.31 84 ALA A N 1
ATOM 624 C CA . ALA A 1 84 ? -5.339 13.966 14.836 1.00 92.31 84 ALA A CA 1
ATOM 625 C C . ALA A 1 84 ? -4.515 12.797 15.408 1.00 92.31 84 ALA A C 1
ATOM 627 O O . ALA A 1 84 ? -4.738 12.366 16.538 1.00 92.31 84 ALA A O 1
ATOM 628 N N . LEU A 1 85 ? -3.527 12.310 14.651 1.00 91.50 85 LEU A N 1
ATOM 629 C CA . LEU A 1 85 ? -2.664 11.218 15.099 1.00 91.50 85 LEU A CA 1
ATOM 630 C C . LEU A 1 85 ? -1.731 11.653 16.228 1.00 91.50 85 LEU A C 1
ATOM 632 O O . LEU A 1 85 ? -1.593 10.912 17.189 1.00 91.50 85 LEU A O 1
ATOM 636 N N . ARG A 1 86 ? -1.151 12.860 16.168 1.00 91.25 86 ARG A N 1
ATOM 637 C CA . ARG A 1 86 ? -0.318 13.375 17.269 1.00 91.25 86 ARG A CA 1
ATOM 638 C C . ARG A 1 86 ? -1.105 13.620 18.551 1.00 91.25 86 ARG A C 1
ATOM 640 O O . ARG A 1 86 ? -0.538 13.475 19.624 1.00 91.25 86 ARG A O 1
ATOM 647 N N . SER A 1 87 ? -2.375 14.021 18.456 1.00 93.50 87 SER A N 1
ATOM 648 C CA . SER A 1 87 ? -3.218 14.176 19.647 1.00 93.50 87 SER A CA 1
ATOM 649 C C . SER A 1 87 ? -3.613 12.840 20.270 1.00 93.50 87 SER A C 1
ATOM 651 O O . SER A 1 87 ? -3.833 12.786 21.473 1.00 93.50 87 SER A O 1
ATOM 653 N N . ALA A 1 88 ? -3.729 11.787 19.457 1.00 92.19 88 ALA A N 1
ATOM 654 C CA . ALA A 1 88 ? -4.087 10.455 19.930 1.00 92.19 88 ALA A CA 1
ATOM 655 C C . ALA A 1 88 ? -2.870 9.685 20.466 1.00 92.19 88 ALA A C 1
ATOM 657 O O . ALA A 1 88 ? -2.972 9.059 21.513 1.00 92.19 88 ALA A O 1
ATOM 658 N N . GLU A 1 89 ? -1.737 9.749 19.761 1.00 89.94 89 GLU A N 1
ATOM 659 C CA . GLU A 1 89 ? -0.493 9.057 20.103 1.00 89.94 89 GLU A CA 1
ATOM 660 C C . GLU A 1 89 ? 0.722 9.952 19.771 1.00 89.94 89 GLU A C 1
ATOM 662 O O . GLU A 1 89 ? 1.199 9.968 18.627 1.00 89.94 89 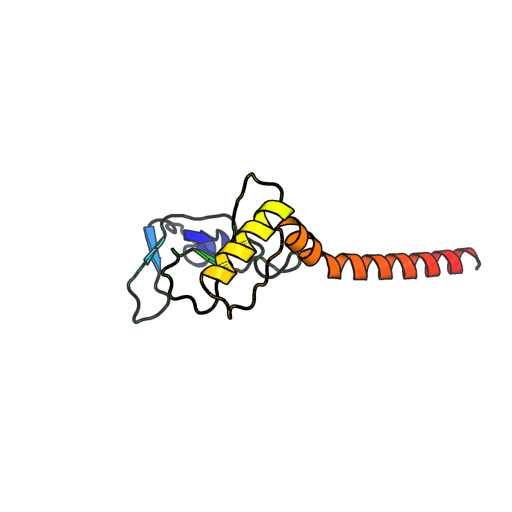GLU A O 1
ATOM 667 N N . PRO A 1 90 ? 1.214 10.743 20.743 1.00 88.31 90 PRO A N 1
ATOM 668 C CA . PRO A 1 90 ? 2.280 11.721 20.522 1.00 88.31 90 PRO A CA 1
ATOM 669 C C . PRO A 1 90 ? 3.622 11.110 20.098 1.00 88.31 90 PRO A C 1
ATOM 671 O O . PRO A 1 90 ? 4.345 11.730 19.314 1.00 88.31 90 PRO A O 1
ATOM 674 N N . ASP A 1 91 ? 3.933 9.902 20.575 1.00 88.62 91 ASP A N 1
ATOM 675 C CA . ASP A 1 91 ? 5.233 9.246 20.376 1.00 88.62 91 ASP A CA 1
ATOM 676 C C . ASP A 1 91 ? 5.305 8.421 19.078 1.00 88.62 91 ASP A C 1
ATOM 678 O O . ASP A 1 91 ? 6.347 7.857 18.728 1.00 88.62 91 ASP A O 1
ATOM 682 N N . MET A 1 92 ? 4.213 8.359 18.310 1.00 84.38 92 MET A N 1
ATOM 683 C CA . MET A 1 92 ? 4.172 7.590 17.072 1.00 84.38 92 MET A CA 1
ATOM 684 C C . MET A 1 92 ? 5.003 8.243 15.959 1.00 84.38 92 MET A C 1
ATOM 686 O O . MET A 1 92 ? 4.772 9.381 15.539 1.00 84.38 92 MET A O 1
ATOM 690 N N . VAL A 1 93 ? 5.923 7.469 15.375 1.00 84.38 93 VAL A N 1
ATOM 691 C CA . VAL A 1 93 ? 6.648 7.865 14.161 1.00 84.38 93 VAL A CA 1
ATOM 692 C C . VAL A 1 93 ? 5.688 7.864 12.966 1.00 84.38 93 VAL A C 1
ATOM 694 O O . VAL A 1 93 ? 5.291 6.819 12.454 1.00 84.38 93 VAL A O 1
ATOM 697 N N . LEU A 1 94 ? 5.321 9.057 12.497 1.00 83.06 94 LEU A N 1
ATOM 698 C CA . LEU A 1 94 ? 4.373 9.234 11.395 1.00 83.06 94 LEU A CA 1
ATOM 699 C C . LEU A 1 94 ? 5.062 9.200 10.024 1.00 83.06 94 LEU A C 1
ATOM 701 O O . LEU A 1 94 ? 5.692 10.176 9.614 1.00 83.06 94 LEU A O 1
ATOM 705 N N . SER A 1 95 ? 4.849 8.120 9.268 1.00 86.75 95 SER A N 1
ATOM 706 C CA . SER A 1 95 ? 5.153 8.056 7.832 1.00 86.75 95 SER A CA 1
ATOM 707 C C . SER A 1 95 ? 3.882 8.309 7.015 1.00 86.75 95 SER A C 1
ATOM 709 O O . SER A 1 95 ? 3.114 7.395 6.720 1.00 86.75 95 SER A O 1
ATOM 711 N N . LEU A 1 96 ? 3.635 9.578 6.678 1.00 88.62 96 LEU A N 1
ATOM 712 C CA . LEU A 1 96 ? 2.479 10.009 5.887 1.00 88.62 96 LEU A CA 1
ATOM 713 C C . LEU A 1 96 ? 2.934 10.407 4.481 1.00 88.62 96 LEU A C 1
ATOM 715 O O . LEU A 1 96 ? 3.850 11.213 4.327 1.00 88.62 96 LEU A O 1
ATOM 719 N N . SER A 1 97 ? 2.276 9.872 3.457 1.00 90.75 97 SER A N 1
ATOM 720 C CA . SER A 1 97 ? 2.530 10.221 2.054 1.00 90.75 97 SER A CA 1
ATOM 721 C C . SER A 1 97 ? 1.240 10.106 1.261 1.00 90.75 97 SER A C 1
ATOM 723 O O . SER A 1 97 ? 0.365 9.304 1.595 1.00 90.75 97 SER A O 1
ATOM 725 N N . THR A 1 98 ? 1.115 10.879 0.188 1.00 93.31 98 THR A N 1
ATOM 726 C CA . THR A 1 98 ? -0.016 10.714 -0.729 1.00 93.31 98 THR A CA 1
ATOM 727 C C . THR A 1 98 ? 0.138 9.436 -1.554 1.00 93.31 98 THR A C 1
ATOM 729 O O . THR A 1 98 ? 1.253 9.008 -1.854 1.00 93.31 98 THR A O 1
ATOM 732 N N . MET A 1 99 ? -0.975 8.855 -2.015 1.00 90.75 99 MET A N 1
ATOM 733 C CA . MET A 1 99 ? -0.908 7.691 -2.913 1.00 90.75 99 MET A CA 1
ATOM 734 C C . MET A 1 99 ? -0.171 8.016 -4.226 1.00 90.75 99 MET A C 1
ATOM 736 O O . MET A 1 99 ? 0.513 7.168 -4.789 1.00 90.75 99 MET A O 1
ATOM 740 N N . ARG A 1 100 ? -0.250 9.272 -4.691 1.00 88.62 100 ARG A N 1
ATOM 741 C CA . ARG A 1 100 ? 0.478 9.750 -5.875 1.00 88.62 100 ARG A CA 1
ATOM 742 C C . ARG A 1 100 ? 1.992 9.768 -5.656 1.00 88.62 100 ARG A C 1
ATOM 744 O O . ARG A 1 100 ? 2.730 9.444 -6.580 1.00 88.62 100 ARG A O 1
ATOM 751 N N . GLU A 1 101 ? 2.457 10.181 -4.479 1.00 88.81 101 GLU A N 1
ATOM 752 C CA . GLU A 1 101 ? 3.880 10.108 -4.118 1.00 88.81 101 GLU A CA 1
ATOM 753 C C . GLU A 1 101 ? 4.333 8.657 -4.014 1.00 88.81 101 GLU A C 1
ATOM 755 O O . GLU A 1 101 ? 5.274 8.285 -4.702 1.00 88.81 101 GLU A O 1
ATOM 760 N N . ARG A 1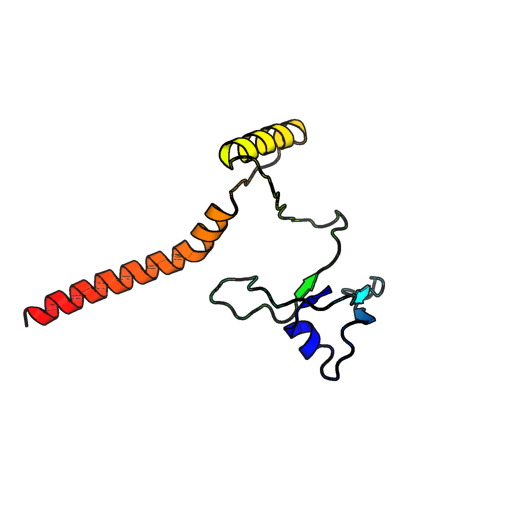 102 ? 3.583 7.808 -3.298 1.00 88.06 102 ARG A N 1
ATOM 761 C CA . ARG A 1 102 ? 3.883 6.369 -3.199 1.00 88.06 102 ARG A CA 1
ATOM 762 C C . ARG A 1 102 ? 4.000 5.700 -4.571 1.00 88.06 102 ARG A C 1
ATOM 764 O O . ARG A 1 102 ? 4.918 4.919 -4.799 1.00 88.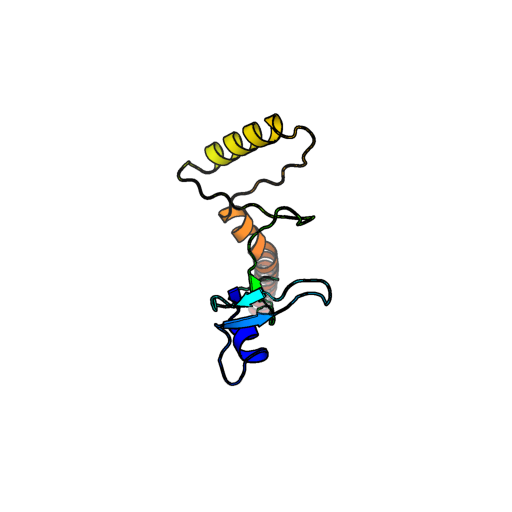06 102 ARG A O 1
ATOM 771 N N . LEU A 1 103 ? 3.113 6.045 -5.504 1.00 85.00 103 LEU A N 1
ATOM 772 C CA . LEU A 1 103 ? 3.181 5.546 -6.875 1.00 85.00 103 LEU A CA 1
ATOM 773 C C . LEU A 1 103 ? 4.415 6.069 -7.625 1.00 85.00 103 LEU A C 1
ATOM 775 O O . LEU A 1 103 ? 5.061 5.304 -8.336 1.00 85.00 103 LEU A O 1
ATOM 779 N N . ARG A 1 104 ? 4.775 7.349 -7.472 1.00 85.69 104 ARG A N 1
ATOM 780 C CA . ARG A 1 104 ? 5.995 7.903 -8.087 1.00 85.69 104 ARG A CA 1
ATOM 781 C C . ARG A 1 104 ? 7.254 7.218 -7.564 1.00 85.69 104 ARG A C 1
ATOM 783 O O . ARG A 1 104 ? 8.125 6.892 -8.365 1.00 85.69 104 ARG A O 1
ATOM 790 N N . ASP A 1 105 ? 7.315 6.968 -6.263 1.00 83.00 105 ASP A N 1
ATOM 791 C CA . ASP A 1 105 ? 8.463 6.325 -5.626 1.00 83.00 105 ASP A CA 1
ATOM 792 C C . ASP A 1 105 ? 8.599 4.865 -6.078 1.00 83.00 105 ASP A C 1
ATOM 794 O O . ASP A 1 105 ? 9.709 4.406 -6.333 1.00 83.00 105 ASP A O 1
ATOM 798 N N . SER A 1 106 ? 7.476 4.168 -6.303 1.00 77.69 106 SER A N 1
ATOM 799 C CA . SER A 1 106 ? 7.479 2.774 -6.778 1.00 77.69 106 SER A CA 1
ATOM 800 C C . SER A 1 106 ? 8.152 2.570 -8.143 1.00 77.69 106 SER A C 1
ATOM 802 O O . SER A 1 106 ? 8.619 1.476 -8.442 1.00 77.69 106 SER A O 1
ATOM 804 N N . ILE A 1 107 ? 8.246 3.622 -8.965 1.00 82.56 107 ILE A N 1
ATOM 805 C CA . ILE A 1 107 ? 8.871 3.582 -10.298 1.00 82.56 107 ILE A CA 1
ATOM 806 C C . ILE A 1 107 ? 10.183 4.375 -10.374 1.00 82.56 107 ILE A C 1
ATOM 808 O O . ILE A 1 107 ? 10.782 4.472 -11.450 1.00 82.56 107 ILE A O 1
ATOM 812 N N . ALA A 1 108 ? 10.632 4.978 -9.267 1.00 78.25 108 ALA A N 1
ATOM 813 C CA . ALA A 1 108 ? 11.784 5.877 -9.257 1.00 78.25 108 ALA A CA 1
ATOM 814 C C . ALA A 1 108 ? 13.080 5.158 -9.663 1.00 78.25 108 ALA A C 1
ATOM 816 O O . ALA A 1 108 ? 13.797 5.637 -10.545 1.00 78.25 108 ALA A O 1
ATOM 817 N N . THR A 1 109 ? 13.329 3.969 -9.106 1.00 75.50 109 THR A N 1
ATOM 818 C CA . THR A 1 109 ? 14.501 3.136 -9.427 1.00 75.50 109 THR A CA 1
ATOM 819 C C . THR A 1 109 ? 14.570 2.808 -10.918 1.00 75.50 109 THR A C 1
ATOM 821 O O . THR A 1 109 ? 15.605 2.992 -11.557 1.00 75.50 109 THR A O 1
ATOM 824 N N . ARG A 1 110 ? 13.441 2.413 -11.518 1.00 77.31 110 ARG A N 1
ATOM 825 C CA . ARG A 1 110 ? 13.359 2.065 -12.943 1.00 77.31 110 ARG A CA 1
ATOM 826 C C . ARG A 1 110 ? 13.666 3.256 -13.851 1.00 77.31 110 ARG A C 1
ATOM 828 O O . ARG A 1 110 ? 14.393 3.118 -14.833 1.00 77.31 110 ARG A O 1
ATOM 835 N N . ARG A 1 111 ? 13.153 4.444 -13.510 1.00 81.56 111 ARG A N 1
ATOM 836 C CA . ARG A 1 111 ? 13.435 5.681 -14.259 1.00 81.56 111 ARG A CA 1
ATOM 837 C C . ARG A 1 111 ? 14.910 6.065 -14.201 1.00 81.56 111 ARG A C 1
ATOM 839 O O . ARG A 1 111 ? 15.436 6.533 -15.207 1.00 81.56 111 ARG A O 1
ATOM 846 N N . PHE A 1 112 ? 15.562 5.860 -13.059 1.00 85.38 112 PHE A N 1
ATOM 847 C CA . PHE A 1 112 ? 16.988 6.129 -12.906 1.00 85.38 112 PHE A CA 1
ATOM 848 C C . PHE A 1 112 ? 17.832 5.230 -13.819 1.00 85.38 112 PHE A C 1
ATOM 850 O O . PHE A 1 112 ? 18.641 5.736 -14.596 1.00 85.38 112 PHE A O 1
ATOM 857 N N . THR A 1 113 ? 17.578 3.917 -13.814 1.00 87.69 113 THR A N 1
ATOM 858 C CA . THR A 1 113 ? 18.281 2.972 -14.696 1.00 87.69 113 THR A CA 1
ATOM 859 C C . THR A 1 113 ? 18.049 3.289 -16.173 1.00 87.69 113 THR A C 1
ATOM 861 O O . THR A 1 113 ? 19.004 3.330 -16.944 1.00 87.69 113 THR A O 1
ATOM 864 N N . MET A 1 114 ? 16.806 3.583 -16.580 1.00 90.88 114 MET A N 1
ATOM 865 C CA . MET A 1 114 ? 16.509 3.985 -17.963 1.00 90.88 114 MET A CA 1
ATOM 866 C C . MET A 1 114 ? 17.251 5.259 -18.368 1.00 90.88 114 MET A C 1
ATOM 868 O O . MET A 1 114 ? 17.802 5.312 -19.463 1.00 90.88 114 MET A O 1
ATOM 872 N N . ALA A 1 115 ? 17.296 6.272 -17.498 1.00 93.00 115 ALA A N 1
ATOM 873 C CA . ALA A 1 115 ? 18.016 7.510 -17.781 1.00 93.00 115 ALA A CA 1
ATOM 874 C C . ALA A 1 115 ? 19.516 7.259 -17.991 1.00 93.00 115 ALA A C 1
ATOM 876 O O . ALA A 1 115 ? 20.097 7.813 -18.921 1.00 93.00 115 ALA A O 1
ATOM 877 N N . LEU A 1 116 ? 20.124 6.385 -17.183 1.00 95.25 116 LEU A N 1
ATOM 878 C CA . LEU A 1 116 ? 21.527 6.006 -17.337 1.00 95.25 116 LEU A CA 1
ATOM 879 C C . LEU A 1 116 ? 21.777 5.265 -18.658 1.00 95.25 116 LEU A C 1
ATOM 881 O O . LEU A 1 116 ? 22.709 5.609 -19.379 1.00 95.25 116 LEU A O 1
ATOM 885 N N . VAL A 1 117 ? 20.927 4.292 -19.002 1.00 96.56 117 VAL A N 1
ATOM 886 C CA . VAL A 1 117 ? 21.023 3.544 -20.268 1.00 96.56 117 VAL A CA 1
ATOM 887 C C . VAL A 1 117 ? 20.873 4.476 -21.468 1.00 96.56 117 VAL A C 1
ATOM 889 O O . VAL A 1 117 ? 21.661 4.396 -22.405 1.00 96.56 117 VAL A O 1
ATOM 892 N N . VAL A 1 118 ? 19.905 5.394 -21.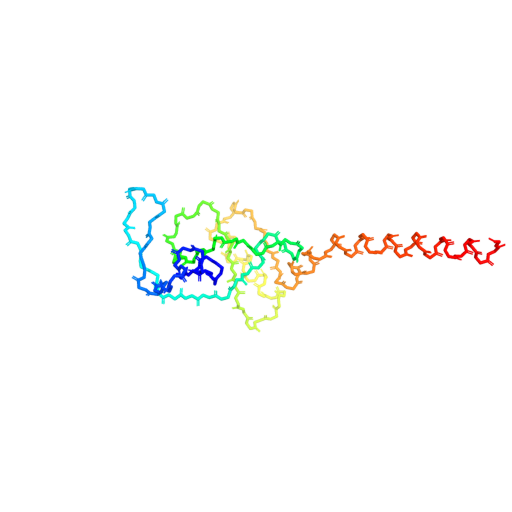432 1.00 97.38 118 VAL A N 1
ATOM 893 C CA . VAL A 1 118 ? 19.704 6.389 -22.495 1.00 97.38 118 VAL A CA 1
ATOM 894 C C . VAL A 1 118 ? 20.901 7.332 -22.596 1.00 97.38 118 VAL A C 1
ATOM 896 O O . VAL A 1 118 ? 21.352 7.602 -23.703 1.00 97.38 118 VAL A O 1
ATOM 899 N N . ALA A 1 119 ? 21.449 7.805 -21.475 1.00 97.69 119 ALA A N 1
ATOM 900 C CA . ALA A 1 119 ? 22.605 8.699 -21.474 1.00 97.69 119 ALA A CA 1
ATOM 901 C C . ALA A 1 119 ? 23.864 8.017 -22.031 1.00 97.69 119 ALA A C 1
ATOM 903 O O . ALA A 1 119 ? 24.528 8.572 -22.905 1.00 97.69 119 ALA A O 1
ATOM 904 N N . LEU A 1 120 ? 24.169 6.800 -21.574 1.00 97.56 120 LEU A N 1
ATOM 905 C CA . LEU A 1 120 ? 25.300 6.018 -22.078 1.00 97.56 120 LEU A CA 1
ATOM 906 C C . LEU A 1 120 ? 25.107 5.629 -23.548 1.00 97.56 120 LEU A C 1
ATOM 908 O O . LEU A 1 120 ? 26.044 5.736 -24.333 1.00 97.56 120 LEU A O 1
ATOM 912 N N . GLY A 1 121 ? 23.894 5.231 -23.936 1.00 96.81 121 GLY A N 1
ATOM 913 C CA . GLY A 1 121 ? 23.552 4.925 -25.324 1.00 96.81 121 GLY A CA 1
ATOM 914 C C . GLY A 1 121 ? 23.672 6.143 -26.239 1.00 96.81 121 GLY A C 1
ATOM 915 O O . GLY A 1 121 ? 24.223 6.033 -27.329 1.00 96.81 121 GLY A O 1
ATOM 916 N N . ALA A 1 122 ? 23.233 7.318 -25.783 1.00 97.62 122 ALA A N 1
ATOM 917 C CA . ALA A 1 122 ? 23.390 8.572 -26.515 1.00 97.62 122 ALA A CA 1
ATOM 918 C C . ALA A 1 122 ? 24.867 8.960 -26.668 1.00 97.62 122 ALA A C 1
ATOM 920 O O . ALA A 1 122 ? 25.277 9.358 -27.755 1.00 97.62 122 ALA A O 1
ATOM 921 N N . LEU A 1 123 ? 25.677 8.793 -25.616 1.00 97.25 123 LEU A N 1
ATOM 922 C CA . L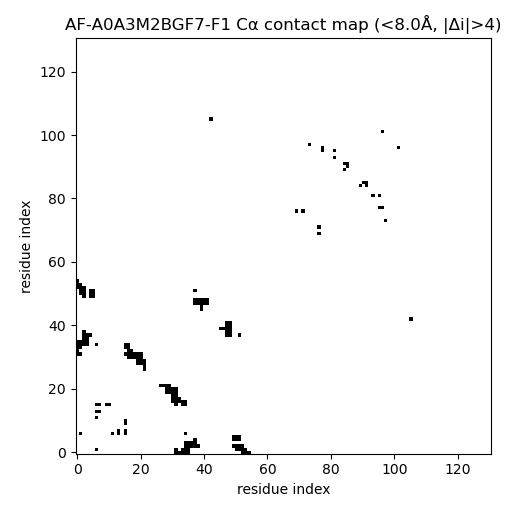EU A 1 123 ? 27.126 9.003 -25.680 1.00 97.25 123 LEU A CA 1
ATOM 923 C C . LEU A 1 123 ? 27.792 8.040 -26.667 1.00 97.25 123 LEU A C 1
ATOM 925 O O . LEU A 1 123 ? 28.592 8.472 -27.492 1.00 97.25 123 LEU A O 1
ATOM 929 N N . ALA A 1 124 ? 27.440 6.755 -26.623 1.00 97.12 124 ALA A N 1
ATOM 930 C CA . ALA A 1 124 ? 27.970 5.755 -27.544 1.00 97.12 124 ALA A CA 1
ATOM 931 C C . ALA A 1 124 ? 27.585 6.058 -29.000 1.00 97.12 124 ALA A C 1
ATOM 933 O O . ALA A 1 124 ? 28.443 6.024 -29.877 1.00 97.12 124 ALA A O 1
ATOM 934 N N . ALA A 1 125 ? 26.322 6.415 -29.255 1.00 96.38 125 ALA A N 1
ATOM 935 C CA . ALA A 1 125 ? 25.845 6.794 -30.584 1.00 96.38 125 ALA A CA 1
ATOM 936 C C . ALA A 1 125 ? 26.534 8.064 -31.104 1.00 96.38 125 ALA A C 1
ATOM 938 O O . ALA A 1 125 ? 26.897 8.137 -32.277 1.00 96.38 125 ALA A O 1
ATOM 939 N N . PHE A 1 126 ? 26.756 9.047 -30.228 1.00 97.38 126 PHE A N 1
ATOM 940 C CA . PHE A 1 126 ? 27.489 10.262 -30.564 1.00 97.38 126 PHE A CA 1
ATOM 941 C C . PHE A 1 126 ? 28.941 9.955 -30.945 1.00 97.38 126 PHE A C 1
ATOM 943 O O . PHE A 1 126 ? 29.397 10.400 -31.995 1.00 97.38 126 PHE A O 1
ATOM 950 N N . LEU A 1 127 ? 29.641 9.140 -30.149 1.00 95.88 127 LEU A N 1
ATOM 951 C CA . LEU A 1 127 ? 31.011 8.718 -30.452 1.00 95.88 127 LEU A CA 1
ATOM 952 C C . LEU A 1 127 ? 31.092 7.928 -31.766 1.00 95.88 127 LEU A C 1
ATOM 954 O O . LEU A 1 127 ? 31.961 8.217 -32.578 1.00 95.88 127 LEU A O 1
ATOM 958 N N . ALA A 1 128 ? 30.162 7.000 -32.011 1.00 95.31 128 ALA A N 1
ATOM 959 C CA . ALA A 1 128 ? 30.110 6.222 -33.252 1.00 95.31 128 ALA A CA 1
ATOM 960 C C . ALA A 1 128 ? 29.834 7.086 -34.495 1.00 95.31 128 ALA A C 1
ATOM 962 O O . ALA A 1 128 ? 30.303 6.782 -35.583 1.00 95.31 128 ALA A O 1
ATOM 963 N N . SER A 1 129 ? 29.087 8.188 -34.356 1.00 95.94 129 SER A N 1
ATOM 964 C CA . SER A 1 129 ? 28.849 9.108 -35.479 1.00 95.94 129 SER A CA 1
ATOM 965 C C . SER A 1 129 ? 30.101 9.875 -35.918 1.00 95.94 129 SER A C 1
ATOM 967 O O . SER A 1 129 ? 30.133 10.420 -37.020 1.00 95.94 129 SER A O 1
ATOM 969 N N . LEU A 1 130 ? 31.123 9.922 -35.059 1.00 95.31 130 LEU A N 1
ATOM 970 C CA . LEU A 1 130 ? 32.394 10.588 -35.324 1.00 95.31 130 LEU A CA 1
ATOM 971 C C . LEU A 1 130 ? 33.452 9.638 -35.920 1.00 95.31 130 LEU A C 1
ATOM 973 O O . LEU A 1 130 ? 34.522 10.126 -36.288 1.00 95.31 130 LEU A O 1
ATOM 977 N N . GLY A 1 131 ? 33.182 8.326 -36.024 1.00 71.38 131 GLY A N 1
ATOM 978 C CA . GLY A 1 131 ? 34.144 7.334 -36.525 1.00 71.38 131 GLY A CA 1
ATOM 979 C C . GLY A 1 131 ? 33.584 5.928 -36.674 1.00 71.38 131 GLY A C 1
ATOM 980 O O . GLY A 1 131 ? 33.319 5.299 -35.626 1.00 71.38 131 GLY A O 1
#

Sequence (131 aa):
MVGASAARELWPEGGAVGGRLRFSENEPWGEVVGVVGDVLQQGLDDDPTRLQFYVPFDGLARRANVVVRSSAPPPAALTALRTALRSAEPDMVLSLSTMRERLRDSIATRRFTMALVVALGALAAFLASLG

Mean predicted aligned error: 7.38 Å